Protein AF-A0A847AQM9-F1 (afdb_monomer_lite)

Sequence (80 aa):
MIKSKIIYSNNIEECLSEWLGQYKKDKIFISTDSNVDKLWVSQLDDLFSSQQIKKIILPPGESNKNLDSVAGIWKFLSEN

Secondary structure (DSSP, 8-state):
-PPPPP---S-HHHHHHHHHTTS-GGG-EEEEEHHHHHHTGGGGHHHHHHTT-EEEEEPPSGGG-SHHHHHHHHHHHHH-

Foldseek 3Di:
DDDDDDDDDPCCLVVVLVVCVVDQLLVAEAEEEPVCCVPPVVVCVVVNVVSVHYYDYFHDDPVRPDVVVVVVVVVVNVVD

Structure (mmCIF, N/CA/C/O backbone):
data_AF-A0A847AQM9-F1
#
_entry.id   AF-A0A847AQM9-F1
#
loop_
_atom_site.group_PDB
_atom_site.id
_atom_site.type_symbol
_atom_site.label_atom_id
_atom_site.label_alt_id
_atom_site.label_comp_id
_atom_site.label_asym_id
_atom_site.label_entity_id
_atom_site.label_seq_id
_atom_site.pdbx_PDB_ins_code
_atom_site.Cartn_x
_atom_site.Cartn_y
_atom_site.Cartn_z
_atom_site.occupancy
_atom_site.B_iso_or_equiv
_atom_site.auth_seq_id
_atom_site.auth_comp_id
_atom_site.auth_asym_id
_atom_site.auth_atom_id
_atom_site.pdbx_PDB_model_num
ATOM 1 N N . MET A 1 1 ? -19.950 20.441 -2.998 1.00 54.91 1 MET A N 1
ATOM 2 C CA . MET A 1 1 ? -18.546 20.544 -3.453 1.00 54.91 1 MET A CA 1
ATOM 3 C C . MET A 1 1 ? -17.701 19.732 -2.485 1.00 54.91 1 MET A C 1
ATOM 5 O O . MET A 1 1 ? -17.675 20.079 -1.311 1.00 54.91 1 MET A O 1
ATOM 9 N N . ILE A 1 2 ? -17.108 18.622 -2.928 1.00 72.56 2 ILE A N 1
ATOM 10 C CA . ILE A 1 2 ? -16.187 17.841 -2.089 1.00 72.56 2 ILE A CA 1
ATOM 11 C C . ILE A 1 2 ? -14.890 18.653 -1.997 1.00 72.56 2 ILE A C 1
ATOM 13 O O . ILE A 1 2 ? -14.302 18.974 -3.027 1.00 72.56 2 ILE A O 1
ATOM 17 N N . LYS A 1 3 ? -14.491 19.059 -0.788 1.00 82.88 3 LYS A N 1
ATOM 18 C CA . LYS A 1 3 ? -13.207 19.730 -0.544 1.00 82.88 3 LYS A CA 1
ATOM 19 C C . LYS A 1 3 ? -12.204 18.685 -0.066 1.00 82.88 3 LYS A C 1
ATOM 21 O O . LYS A 1 3 ? -12.396 18.115 1.004 1.00 82.88 3 LYS A O 1
ATOM 26 N N . SER A 1 4 ? -11.143 18.462 -0.835 1.00 85.94 4 SER A N 1
ATOM 27 C CA . SER A 1 4 ? -10.018 17.620 -0.417 1.00 85.94 4 SER A CA 1
ATOM 28 C C . SER A 1 4 ? -9.007 18.455 0.368 1.00 85.94 4 SER A C 1
ATOM 30 O O . SER A 1 4 ? -8.626 19.540 -0.072 1.00 85.94 4 SER A O 1
ATOM 32 N N . LYS A 1 5 ? -8.578 17.965 1.534 1.00 88.31 5 LYS A N 1
ATOM 33 C CA . LYS A 1 5 ? -7.532 18.601 2.347 1.00 88.31 5 LYS A CA 1
ATOM 34 C C . LYS A 1 5 ? -6.157 18.146 1.849 1.00 88.31 5 LYS A C 1
ATOM 36 O O . LYS A 1 5 ? -5.929 16.948 1.729 1.00 88.31 5 LYS A O 1
ATOM 41 N N . ILE A 1 6 ? -5.251 19.090 1.588 1.00 90.94 6 ILE A N 1
ATOM 42 C CA . ILE A 1 6 ? -3.831 18.802 1.325 1.00 90.94 6 ILE A CA 1
ATOM 43 C C . ILE A 1 6 ? -3.080 18.904 2.652 1.00 90.94 6 ILE A C 1
ATOM 45 O O . ILE A 1 6 ? -3.300 19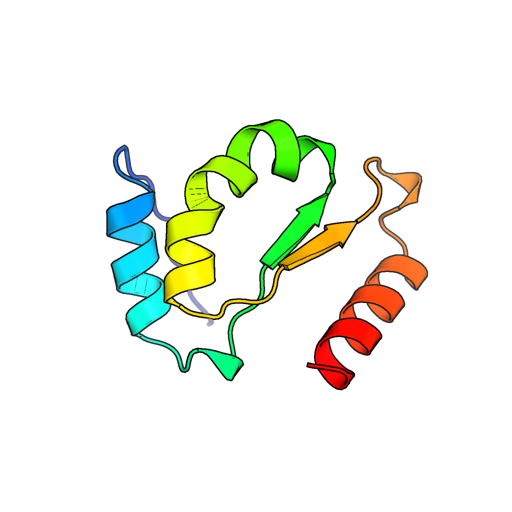.846 3.416 1.00 90.94 6 ILE A O 1
ATOM 49 N N . ILE A 1 7 ? -2.229 17.923 2.941 1.00 89.81 7 ILE A N 1
ATOM 50 C CA . ILE A 1 7 ? -1.502 17.809 4.205 1.00 89.81 7 ILE A CA 1
ATOM 51 C C . ILE A 1 7 ? -0.005 17.778 3.897 1.00 89.81 7 ILE A C 1
ATOM 53 O O . ILE A 1 7 ? 0.436 16.998 3.058 1.00 89.81 7 ILE A O 1
ATOM 57 N N . TYR A 1 8 ? 0.761 18.615 4.595 1.00 92.81 8 TYR A N 1
ATOM 58 C CA . TYR A 1 8 ? 2.221 18.628 4.568 1.00 92.81 8 TYR A CA 1
ATOM 59 C C . TYR A 1 8 ? 2.715 18.365 5.991 1.00 92.81 8 TYR A C 1
ATOM 61 O O . TYR A 1 8 ? 2.263 19.031 6.921 1.00 92.81 8 TYR A O 1
ATOM 69 N N . SER A 1 9 ? 3.608 17.393 6.167 1.00 92.56 9 SER A N 1
ATOM 70 C CA . SER A 1 9 ? 4.163 17.035 7.475 1.00 92.56 9 SER A CA 1
ATOM 71 C C . SER A 1 9 ? 5.610 16.573 7.333 1.00 92.56 9 SER A C 1
ATOM 73 O O . SER A 1 9 ? 5.953 15.911 6.356 1.00 92.56 9 SER A O 1
ATOM 75 N N . ASN A 1 10 ? 6.428 16.888 8.338 1.00 93.88 10 ASN A N 1
ATOM 76 C CA . ASN A 1 10 ? 7.763 16.307 8.510 1.00 93.88 10 ASN A CA 1
ATOM 77 C C . ASN A 1 10 ? 7.727 15.021 9.357 1.00 93.88 10 ASN A C 1
ATOM 79 O O . ASN A 1 10 ? 8.718 14.302 9.405 1.00 93.88 10 ASN A O 1
ATOM 83 N N . ASN A 1 11 ? 6.597 14.733 10.012 1.00 92.81 11 ASN A N 1
ATOM 84 C CA . ASN A 1 11 ? 6.340 13.489 10.732 1.00 92.81 11 ASN A CA 1
ATOM 85 C C . ASN A 1 11 ? 5.144 12.783 10.080 1.00 92.81 11 ASN A C 1
ATOM 87 O O . ASN A 1 11 ? 3.983 13.021 10.432 1.00 92.81 11 ASN A O 1
ATOM 91 N N . ILE A 1 12 ? 5.424 12.012 9.028 1.00 91.25 12 ILE A N 1
ATOM 92 C CA . ILE A 1 12 ? 4.376 11.386 8.218 1.00 91.25 12 ILE A CA 1
ATOM 93 C C . ILE A 1 12 ? 3.680 10.248 8.969 1.00 91.25 12 ILE A C 1
ATOM 95 O O . ILE A 1 12 ? 2.472 10.107 8.827 1.00 91.25 12 ILE A O 1
ATOM 99 N N . GLU A 1 13 ? 4.402 9.491 9.798 1.00 91.88 13 GLU A N 1
ATOM 100 C CA . GLU A 1 13 ? 3.850 8.369 10.566 1.00 91.88 13 GLU A CA 1
ATOM 101 C C . GLU A 1 13 ? 2.783 8.826 11.558 1.00 91.88 13 GLU A C 1
ATOM 103 O O . GLU A 1 13 ? 1.664 8.315 11.540 1.00 91.88 13 GLU A O 1
ATOM 108 N N . GLU A 1 14 ? 3.108 9.823 12.385 1.00 92.44 14 GLU A N 1
ATOM 109 C CA . GLU A 1 14 ? 2.179 10.388 13.367 1.00 92.44 14 GLU A CA 1
ATOM 110 C C . GLU A 1 14 ? 0.941 10.958 12.673 1.00 92.44 14 GLU A C 1
ATOM 112 O O . GLU A 1 14 ? -0.188 10.576 12.985 1.00 92.44 14 GLU A O 1
ATOM 117 N N . CYS A 1 15 ? 1.156 11.802 11.661 1.00 94.06 15 CYS A N 1
ATOM 118 C CA . CYS A 1 15 ? 0.065 12.430 10.932 1.00 94.06 15 CYS A CA 1
ATOM 119 C C . CYS A 1 15 ? -0.832 11.389 10.252 1.00 94.06 15 CYS A C 1
ATOM 121 O O . CYS A 1 15 ? -2.054 11.456 10.354 1.00 94.06 15 CYS A O 1
ATOM 123 N N . LEU A 1 16 ? -0.248 10.399 9.577 1.00 92.25 16 LEU A N 1
ATOM 124 C CA . LEU A 1 16 ? -1.013 9.363 8.897 1.00 92.25 16 LEU A CA 1
ATOM 125 C C . LEU A 1 16 ? -1.785 8.496 9.899 1.00 92.25 16 LEU A C 1
ATOM 127 O O . LEU A 1 16 ? -2.950 8.200 9.652 1.00 92.25 16 LEU A O 1
ATOM 131 N N . SER A 1 17 ? -1.196 8.158 11.050 1.00 92.00 17 SER A N 1
ATOM 132 C CA . SER A 1 17 ? -1.862 7.395 12.114 1.00 92.00 17 SER A CA 1
ATOM 133 C C . SER A 1 17 ? -3.149 8.073 12.607 1.00 92.00 17 SER A C 1
ATOM 135 O O . SER A 1 17 ? -4.187 7.412 12.714 1.00 92.00 17 SER A O 1
ATOM 137 N N . GLU A 1 18 ? -3.126 9.396 12.814 1.00 92.06 18 GLU A N 1
ATOM 138 C CA . GLU A 1 18 ? -4.314 10.180 13.192 1.00 92.06 18 GLU A CA 1
ATOM 139 C C . GLU A 1 18 ? -5.436 10.095 12.149 1.00 92.06 18 GLU A C 1
ATOM 141 O O . GLU A 1 18 ? -6.619 10.033 12.491 1.00 92.06 18 GLU A O 1
ATOM 146 N N . TRP A 1 19 ? -5.082 10.110 10.862 1.00 90.25 19 TRP A N 1
ATOM 147 C CA . TRP A 1 19 ? -6.057 10.014 9.777 1.00 90.25 19 TRP A CA 1
ATOM 148 C C . TRP A 1 19 ? -6.614 8.613 9.628 1.00 90.25 19 TRP A C 1
ATOM 150 O O . TRP A 1 19 ? -7.827 8.449 9.507 1.00 90.25 19 TRP A O 1
ATOM 160 N N . LEU A 1 20 ? -5.752 7.602 9.666 1.00 90.81 20 LEU A N 1
ATOM 161 C CA . LEU A 1 20 ? -6.172 6.215 9.538 1.00 90.81 20 LEU A CA 1
ATOM 162 C C . LEU A 1 20 ? -7.108 5.804 10.685 1.00 90.81 20 LEU A C 1
ATOM 164 O O . LEU A 1 20 ? -8.093 5.108 10.447 1.00 90.81 20 LEU A O 1
ATOM 168 N N . GLY A 1 21 ? -6.877 6.316 11.901 1.00 89.00 21 GLY A N 1
ATOM 169 C CA . GLY A 1 21 ? -7.735 6.073 13.065 1.00 89.00 21 GLY A CA 1
ATOM 170 C C . GLY A 1 21 ? -9.173 6.598 12.942 1.00 89.00 21 GLY A C 1
ATOM 171 O O . GLY A 1 21 ? -10.040 6.177 13.706 1.00 89.00 21 GLY A O 1
ATOM 172 N N . GLN A 1 22 ? -9.458 7.485 11.982 1.00 90.69 22 GLN A N 1
ATOM 173 C CA . GLN A 1 22 ? -10.808 8.022 11.745 1.00 90.69 22 GLN A CA 1
ATOM 174 C C . GLN A 1 22 ? -11.691 7.090 10.908 1.00 90.69 22 GLN A C 1
ATOM 176 O O . GLN A 1 22 ? -12.906 7.287 10.839 1.00 90.69 22 GLN A O 1
ATOM 181 N N . TYR A 1 23 ? -11.103 6.077 10.272 1.00 89.75 23 TYR A N 1
ATOM 182 C CA . TYR A 1 23 ? -11.808 5.148 9.400 1.00 89.75 23 TYR A CA 1
ATOM 183 C C . TYR A 1 23 ? -11.752 3.731 9.967 1.00 89.75 23 TYR A C 1
ATOM 185 O O . TYR A 1 23 ? -10.869 3.366 10.743 1.00 89.75 23 TYR A O 1
ATOM 193 N N . LYS A 1 24 ? -12.716 2.894 9.573 1.00 88.06 24 LYS A N 1
ATOM 194 C CA . LYS A 1 24 ? -12.641 1.470 9.906 1.00 88.06 24 LYS A CA 1
ATOM 195 C C . LYS A 1 24 ? -11.481 0.833 9.141 1.00 88.06 24 LYS A C 1
ATOM 197 O O . LYS A 1 24 ? -11.308 1.095 7.952 1.00 88.06 24 LYS A O 1
ATOM 202 N N . LY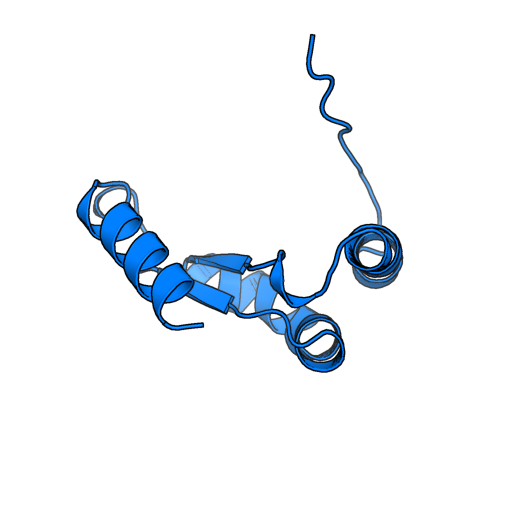S A 1 25 ? -10.721 -0.024 9.824 1.00 83.81 25 LYS A N 1
ATOM 203 C CA . LYS A 1 25 ? -9.503 -0.656 9.291 1.00 83.81 25 LYS A CA 1
ATOM 204 C C . LYS A 1 25 ? -9.750 -1.449 7.999 1.00 83.81 25 LYS A C 1
ATOM 206 O O . LYS A 1 25 ? -8.938 -1.392 7.089 1.00 83.81 25 LYS A O 1
ATOM 211 N N . ASP A 1 26 ? -10.909 -2.098 7.880 1.00 84.62 26 ASP A N 1
ATOM 212 C CA . ASP A 1 26 ? -11.351 -2.866 6.703 1.00 84.62 26 ASP A CA 1
ATOM 213 C C . ASP A 1 26 ? -11.760 -1.996 5.497 1.00 84.62 26 ASP A C 1
ATOM 215 O O . ASP A 1 26 ? -12.155 -2.513 4.455 1.00 84.62 26 ASP A O 1
ATOM 219 N N . LYS A 1 27 ? -11.720 -0.664 5.628 1.00 88.88 27 LYS A N 1
ATOM 220 C CA . LYS A 1 27 ? -12.074 0.288 4.561 1.00 88.88 27 LYS A CA 1
ATOM 221 C C . LYS A 1 27 ? -10.876 1.027 3.985 1.00 88.88 27 LYS A C 1
ATOM 223 O O . LYS A 1 27 ? -11.064 1.893 3.133 1.00 88.88 27 LYS A O 1
ATOM 228 N N . ILE A 1 28 ? -9.669 0.697 4.432 1.00 93.62 28 ILE A N 1
ATOM 229 C CA . ILE A 1 28 ? -8.441 1.344 3.989 1.00 93.62 28 ILE A CA 1
ATOM 230 C C . ILE A 1 28 ? -7.533 0.299 3.356 1.00 93.62 28 ILE A C 1
ATOM 232 O O . ILE A 1 28 ? -7.282 -0.763 3.922 1.00 93.62 28 ILE A O 1
ATOM 236 N N . PHE A 1 29 ? -7.003 0.632 2.188 1.00 95.06 29 PHE A N 1
ATOM 237 C CA . PHE A 1 29 ? -5.968 -0.140 1.523 1.00 95.06 29 PHE A CA 1
ATOM 238 C C . PHE A 1 29 ? -4.963 0.807 0.876 1.00 95.06 29 PHE A C 1
ATOM 240 O O . PHE A 1 29 ? -5.254 1.980 0.630 1.00 95.06 29 PHE A O 1
ATOM 247 N N . ILE A 1 30 ? -3.779 0.281 0.592 1.00 94.88 30 ILE A N 1
ATOM 248 C CA . ILE A 1 30 ? -2.704 1.004 -0.080 1.00 94.88 30 ILE A CA 1
ATOM 249 C C . ILE A 1 30 ? -2.531 0.410 -1.465 1.00 94.88 30 ILE A C 1
ATOM 251 O O . ILE A 1 30 ? -2.369 -0.799 -1.604 1.00 94.88 30 ILE A O 1
ATOM 255 N N . SER A 1 31 ? -2.522 1.271 -2.477 1.00 95.38 31 SER A N 1
ATOM 256 C CA . SER A 1 31 ? -2.120 0.923 -3.836 1.00 95.38 31 SER A CA 1
ATOM 257 C C . SER A 1 31 ? -0.893 1.742 -4.197 1.00 95.38 31 SER A C 1
ATOM 259 O O . SER A 1 31 ? -0.933 2.970 -4.152 1.00 95.38 31 SER A O 1
ATOM 261 N N . THR A 1 32 ? 0.191 1.067 -4.558 1.00 95.69 32 THR A N 1
ATOM 262 C CA . THR A 1 32 ? 1.466 1.689 -4.934 1.00 95.69 32 THR A CA 1
ATOM 263 C C . THR A 1 32 ? 2.131 0.874 -6.037 1.00 95.69 32 THR A C 1
ATOM 265 O O . THR A 1 32 ? 1.760 -0.276 -6.261 1.00 95.69 32 THR A O 1
ATOM 268 N N . ASP A 1 33 ? 3.115 1.437 -6.731 1.00 96.06 33 ASP A N 1
ATOM 269 C CA . ASP A 1 33 ? 4.003 0.650 -7.587 1.00 96.06 33 ASP A CA 1
ATOM 270 C C . ASP A 1 33 ? 5.240 0.162 -6.821 1.00 96.06 33 ASP A C 1
ATOM 272 O O . ASP A 1 33 ? 5.558 0.667 -5.740 1.00 96.06 33 ASP A O 1
ATOM 276 N N . SER A 1 34 ? 5.946 -0.823 -7.379 1.00 96.75 34 SER A N 1
ATOM 277 C CA . SER A 1 34 ? 7.103 -1.449 -6.728 1.00 96.75 34 SER A CA 1
ATOM 278 C C . SER A 1 34 ? 8.285 -0.506 -6.487 1.00 96.75 34 SER A C 1
ATOM 280 O O . SER A 1 34 ? 9.066 -0.737 -5.565 1.00 96.75 34 SER A O 1
ATOM 282 N N . ASN A 1 35 ? 8.461 0.536 -7.307 1.00 96.88 35 ASN A N 1
ATOM 283 C CA . ASN A 1 35 ? 9.556 1.489 -7.120 1.00 96.88 35 ASN A CA 1
ATOM 284 C C . ASN A 1 35 ? 9.252 2.412 -5.941 1.00 96.88 35 ASN A C 1
ATOM 286 O O . ASN A 1 35 ? 10.111 2.617 -5.084 1.00 96.88 35 ASN A O 1
ATOM 290 N N . VAL A 1 36 ? 8.029 2.942 -5.886 1.00 96.12 36 VAL A N 1
ATOM 291 C CA . VAL A 1 36 ? 7.573 3.791 -4.778 1.00 96.12 36 VAL A CA 1
ATOM 292 C C . VAL A 1 36 ? 7.496 2.990 -3.481 1.00 96.12 36 VAL A C 1
ATOM 294 O O . VAL A 1 36 ? 7.896 3.498 -2.432 1.00 96.12 36 VAL A O 1
ATOM 297 N N . ASP A 1 37 ? 7.072 1.725 -3.553 1.00 97.38 37 ASP A N 1
ATOM 298 C CA . ASP A 1 37 ? 7.029 0.841 -2.391 1.00 97.38 37 ASP A CA 1
ATOM 299 C C . ASP A 1 37 ? 8.409 0.678 -1.758 1.00 97.38 37 ASP A C 1
ATOM 301 O O . ASP A 1 37 ? 8.598 1.002 -0.588 1.00 97.38 37 ASP A O 1
ATOM 305 N N . LYS A 1 38 ? 9.389 0.289 -2.579 1.00 96.81 38 LYS A N 1
ATOM 306 C CA . LYS A 1 38 ? 10.774 0.069 -2.163 1.00 96.81 38 LYS A CA 1
ATOM 307 C C . LYS A 1 38 ? 11.436 1.313 -1.567 1.00 96.81 38 LYS A C 1
ATOM 309 O O . LYS A 1 38 ? 12.290 1.188 -0.694 1.00 96.81 38 LYS A O 1
ATOM 314 N N . LEU A 1 39 ? 11.138 2.494 -2.107 1.00 96.25 39 LEU A N 1
ATOM 315 C CA . LEU A 1 39 ? 11.811 3.729 -1.705 1.00 96.25 39 LEU A CA 1
ATOM 316 C C . LEU A 1 39 ? 11.155 4.393 -0.494 1.00 96.25 39 LEU A C 1
ATOM 318 O O . LEU A 1 39 ? 11.867 4.994 0.304 1.00 96.25 39 LEU A O 1
ATOM 322 N N . TRP A 1 40 ? 9.830 4.303 -0.357 1.00 94.19 40 TRP A N 1
ATOM 323 C CA . TRP A 1 40 ? 9.079 5.138 0.585 1.00 94.19 40 TRP A CA 1
ATOM 324 C C . TRP A 1 40 ? 8.057 4.361 1.409 1.00 94.19 40 TRP A C 1
ATOM 326 O O . TRP A 1 40 ? 8.042 4.497 2.629 1.00 94.19 40 TRP A O 1
ATOM 336 N N . VAL A 1 41 ? 7.200 3.554 0.775 1.00 94.69 41 VAL A N 1
ATOM 337 C CA . VAL A 1 41 ? 6.043 2.953 1.470 1.00 94.69 41 VAL A CA 1
ATOM 338 C C . VAL A 1 41 ? 6.475 1.872 2.452 1.00 94.69 41 VAL A C 1
ATOM 340 O O . VAL A 1 41 ? 5.908 1.798 3.536 1.00 94.69 41 VAL A O 1
ATOM 343 N N . SER A 1 42 ? 7.505 1.086 2.123 1.00 95.25 42 SER A N 1
ATOM 344 C CA . SER A 1 42 ? 7.982 0.004 2.991 1.00 95.25 42 SER A CA 1
ATOM 345 C C . SER A 1 42 ? 8.498 0.495 4.347 1.00 95.25 42 SER A C 1
ATOM 347 O O . SER A 1 42 ? 8.528 -0.263 5.309 1.00 95.25 42 SER A O 1
ATOM 349 N N . GLN A 1 43 ? 8.889 1.769 4.452 1.00 94.50 43 GLN A N 1
ATOM 350 C CA . GLN A 1 43 ? 9.312 2.379 5.718 1.00 94.50 43 GLN A CA 1
ATOM 351 C C . GLN A 1 43 ? 8.146 2.529 6.711 1.00 94.50 43 GLN A C 1
ATOM 353 O O . GLN A 1 43 ? 8.373 2.667 7.904 1.00 94.50 43 GLN A O 1
ATOM 358 N N . LEU A 1 44 ? 6.901 2.477 6.225 1.00 94.94 44 LEU A N 1
ATOM 359 C CA . LEU A 1 44 ? 5.672 2.611 7.010 1.00 94.94 44 LEU A CA 1
ATOM 360 C C . LEU A 1 44 ? 4.979 1.256 7.246 1.00 94.94 44 LEU A C 1
ATOM 362 O O . LEU A 1 44 ? 3.847 1.215 7.733 1.00 94.94 44 LEU A O 1
ATOM 366 N N . ASP A 1 45 ? 5.625 0.140 6.897 1.00 94.50 45 ASP A N 1
ATOM 367 C CA . ASP A 1 45 ? 5.008 -1.188 6.970 1.00 94.50 45 ASP A CA 1
ATOM 368 C C . ASP A 1 45 ? 4.628 -1.584 8.403 1.00 94.50 45 ASP A C 1
ATOM 370 O O . ASP A 1 45 ? 3.599 -2.237 8.590 1.00 94.50 45 ASP A O 1
ATOM 374 N N . ASP A 1 46 ? 5.375 -1.135 9.415 1.00 94.38 46 ASP A N 1
ATOM 375 C CA . ASP A 1 46 ? 5.029 -1.352 10.825 1.00 94.38 46 ASP A CA 1
ATOM 376 C C . ASP A 1 46 ? 3.709 -0.653 11.191 1.00 94.38 46 ASP A C 1
ATOM 378 O O . ASP A 1 46 ? 2.812 -1.265 11.788 1.00 94.38 46 ASP A O 1
ATOM 382 N N . LEU A 1 47 ? 3.536 0.603 10.757 1.00 93.19 47 LEU A N 1
ATOM 383 C CA . LEU A 1 47 ? 2.293 1.355 10.933 1.00 93.19 47 LEU A CA 1
ATOM 384 C C . LEU A 1 47 ? 1.129 0.627 10.251 1.00 93.19 47 LEU A C 1
ATOM 386 O O . LEU A 1 47 ? 0.109 0.360 10.890 1.00 93.19 47 LEU A O 1
ATOM 390 N N . PHE A 1 48 ? 1.280 0.254 8.980 1.00 93.31 48 PHE A N 1
ATOM 391 C CA . PHE A 1 48 ? 0.214 -0.404 8.220 1.00 93.31 48 PHE A CA 1
ATOM 392 C C . PHE A 1 48 ? -0.141 -1.784 8.774 1.00 93.31 48 PHE A C 1
ATOM 394 O O . PHE A 1 48 ? -1.325 -2.106 8.907 1.00 93.31 48 PHE A O 1
ATOM 401 N N . SER A 1 49 ? 0.860 -2.566 9.179 1.00 91.75 49 SER A N 1
ATOM 402 C CA . SER A 1 49 ? 0.674 -3.896 9.764 1.00 91.75 49 SER A CA 1
ATOM 403 C C . SER A 1 49 ? -0.052 -3.823 11.106 1.00 91.75 49 SER A C 1
ATOM 405 O O . SER A 1 49 ? -1.010 -4.568 11.324 1.00 91.75 49 SER A O 1
ATOM 407 N N . SER A 1 50 ? 0.315 -2.874 11.978 1.00 90.94 50 SER A N 1
ATOM 408 C CA . SER A 1 50 ? -0.372 -2.651 13.263 1.00 90.94 50 SER A CA 1
ATOM 409 C C . SER A 1 50 ? -1.858 -2.291 13.092 1.00 90.94 50 SER A C 1
ATOM 411 O O . SER A 1 50 ? -2.709 -2.586 13.943 1.00 90.94 50 SER A O 1
ATOM 413 N N . GLN A 1 51 ? -2.198 -1.693 11.949 1.00 88.50 51 GLN A N 1
ATOM 414 C CA . GLN A 1 51 ? -3.556 -1.311 11.591 1.00 88.50 51 GLN A CA 1
ATOM 415 C C . GLN A 1 51 ? -4.255 -2.308 10.657 1.00 88.50 51 GLN A C 1
ATOM 417 O O . GLN A 1 51 ? -5.408 -2.078 10.307 1.00 88.50 51 GLN A O 1
ATOM 422 N N . GLN A 1 52 ? -3.618 -3.440 10.334 1.00 90.94 52 GLN A N 1
ATOM 423 C CA . GLN A 1 52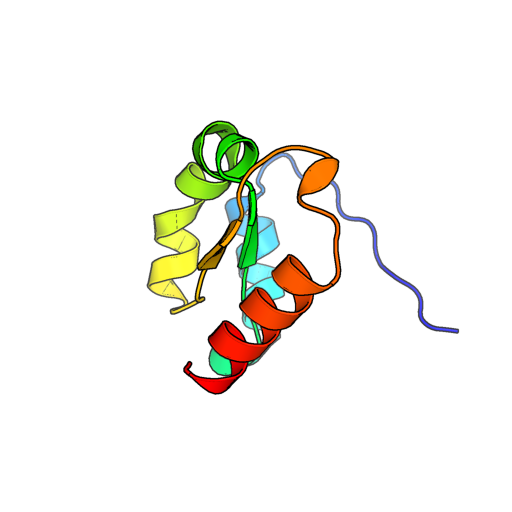 ? -4.136 -4.483 9.436 1.00 90.94 52 GLN A CA 1
ATOM 424 C C . GLN A 1 52 ? -4.501 -3.962 8.033 1.00 90.94 52 GLN A C 1
ATOM 426 O O . GLN A 1 52 ? -5.362 -4.527 7.358 1.00 90.94 52 GLN A O 1
ATOM 431 N N . ILE A 1 53 ? -3.841 -2.892 7.587 1.00 93.31 53 ILE A N 1
ATOM 432 C CA . ILE A 1 53 ? -4.081 -2.284 6.279 1.00 93.31 53 ILE A CA 1
ATOM 433 C C . ILE A 1 53 ? -3.440 -3.154 5.205 1.00 93.31 53 ILE A C 1
ATOM 435 O O . ILE A 1 53 ? -2.257 -3.493 5.265 1.00 93.31 53 ILE A O 1
ATOM 439 N N . LYS A 1 54 ? -4.233 -3.515 4.198 1.00 93.44 54 LYS A N 1
ATOM 440 C CA . LYS A 1 54 ? -3.774 -4.328 3.073 1.00 93.44 54 LYS A CA 1
ATOM 441 C C . LYS A 1 54 ? -3.082 -3.449 2.031 1.00 93.44 54 LYS A C 1
ATOM 443 O O . LYS A 1 54 ? -3.532 -2.341 1.740 1.00 93.44 54 LYS A O 1
ATOM 448 N N . LYS A 1 55 ? -2.003 -3.965 1.442 1.00 95.00 55 LYS A N 1
ATOM 449 C CA . LYS A 1 55 ? -1.201 -3.283 0.420 1.00 95.00 55 LYS A CA 1
ATOM 450 C C . LYS A 1 55 ? -1.181 -4.108 -0.867 1.00 95.00 55 LYS A C 1
ATOM 452 O O . LYS A 1 55 ? -0.855 -5.291 -0.823 1.00 95.00 55 LYS A O 1
ATOM 457 N N . ILE A 1 56 ? -1.513 -3.480 -1.993 1.00 95.69 56 ILE A N 1
ATOM 458 C CA . ILE A 1 56 ? -1.316 -4.021 -3.341 1.00 95.69 56 ILE A CA 1
ATOM 459 C C . ILE A 1 56 ? -0.171 -3.266 -4.020 1.00 95.69 56 ILE A C 1
ATOM 461 O O . ILE A 1 56 ? -0.153 -2.033 -4.057 1.00 95.69 56 ILE A O 1
ATOM 465 N N . ILE A 1 57 ? 0.792 -4.024 -4.546 1.00 96.06 57 ILE A N 1
ATOM 466 C CA . ILE A 1 57 ? 1.954 -3.498 -5.263 1.00 96.06 57 ILE A CA 1
ATOM 467 C C . ILE A 1 57 ? 1.781 -3.815 -6.746 1.00 96.06 57 ILE A C 1
ATOM 469 O O . ILE A 1 57 ? 1.668 -4.977 -7.135 1.00 96.06 57 ILE A O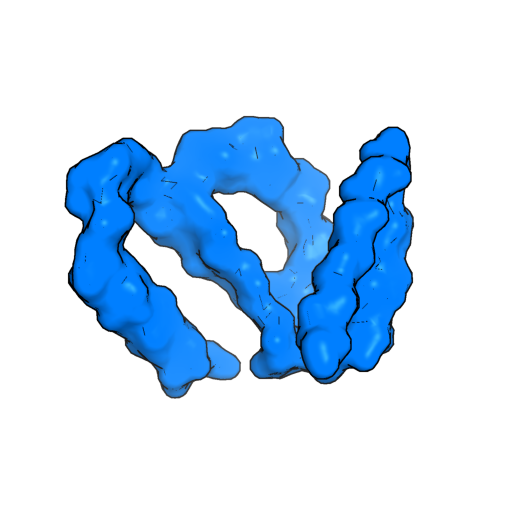 1
ATOM 473 N N . LEU A 1 58 ? 1.760 -2.773 -7.567 1.00 95.31 58 LEU A N 1
ATOM 474 C CA . LEU A 1 58 ? 1.600 -2.856 -9.013 1.00 95.31 58 LEU A CA 1
ATOM 475 C C . LEU A 1 58 ? 2.959 -2.758 -9.725 1.00 95.31 58 LEU A C 1
ATOM 477 O O . LEU A 1 58 ? 3.907 -2.172 -9.187 1.00 95.31 58 LEU A O 1
ATOM 481 N N . PRO A 1 59 ? 3.080 -3.290 -10.953 1.00 94.44 59 PRO A N 1
ATOM 482 C CA . PRO A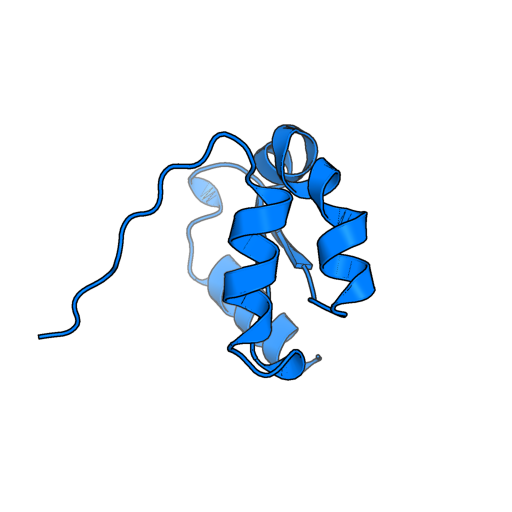 1 59 ? 4.265 -3.065 -11.768 1.00 94.44 59 PRO A CA 1
ATOM 483 C C . PRO A 1 59 ? 4.447 -1.567 -12.089 1.00 94.44 59 PRO A C 1
ATOM 485 O O . PRO A 1 59 ? 3.464 -0.866 -12.346 1.00 94.44 59 PRO A O 1
ATOM 488 N N . PRO A 1 60 ? 5.689 -1.057 -12.109 1.00 93.50 60 PRO A N 1
ATOM 489 C CA . PRO A 1 60 ? 5.957 0.358 -12.334 1.00 93.50 60 PRO A CA 1
ATOM 490 C C . PRO A 1 60 ? 5.848 0.727 -13.820 1.00 93.50 60 PRO A C 1
ATOM 492 O O . PRO A 1 60 ? 5.998 -0.119 -14.699 1.00 93.50 60 PRO A O 1
ATOM 495 N N . GLY A 1 61 ? 5.656 2.015 -14.113 1.00 90.44 61 GLY A N 1
ATOM 496 C CA . GLY A 1 61 ? 5.697 2.562 -15.475 1.00 90.44 61 GLY A CA 1
ATOM 497 C C . GLY A 1 61 ? 4.327 2.822 -16.109 1.00 90.44 61 GLY A C 1
ATOM 498 O O . GLY A 1 61 ? 3.317 2.224 -15.747 1.00 90.44 61 GLY A O 1
ATOM 499 N N . GLU A 1 62 ? 4.300 3.741 -17.079 1.00 89.50 62 GLU A N 1
ATOM 500 C CA . GLU A 1 62 ? 3.062 4.266 -17.679 1.00 89.50 62 GLU A CA 1
ATOM 501 C C . GLU A 1 62 ? 2.235 3.192 -18.392 1.00 89.50 62 GLU A C 1
ATOM 503 O O . GLU A 1 62 ? 1.009 3.220 -18.346 1.00 89.50 62 GLU A O 1
ATOM 508 N N . SER A 1 63 ? 2.895 2.193 -18.984 1.00 90.88 63 SER A N 1
ATOM 509 C CA . SER A 1 63 ? 2.234 1.062 -19.645 1.00 90.88 63 SER A CA 1
ATOM 510 C C . SER A 1 63 ? 1.313 0.269 -18.715 1.00 90.88 63 SER A C 1
ATOM 512 O O . SER A 1 63 ? 0.394 -0.388 -19.195 1.00 90.88 63 SER A O 1
ATOM 514 N N . ASN A 1 64 ? 1.540 0.342 -17.399 1.00 90.56 64 ASN A N 1
ATOM 515 C CA . ASN A 1 64 ? 0.736 -0.329 -16.382 1.00 90.56 64 ASN A CA 1
ATOM 516 C C . ASN A 1 64 ? -0.427 0.536 -15.868 1.00 90.56 64 ASN A C 1
ATOM 518 O O . ASN A 1 64 ? -1.203 0.077 -15.033 1.00 90.56 64 ASN A O 1
ATOM 522 N N . LYS A 1 65 ? -0.615 1.763 -16.371 1.00 90.00 65 LYS A N 1
ATOM 523 C CA . LYS A 1 65 ? -1.796 2.594 -16.081 1.00 90.00 65 LYS A CA 1
ATOM 524 C C . LYS A 1 65 ? -2.921 2.284 -17.062 1.00 90.00 65 LYS A C 1
ATOM 526 O O . LYS A 1 65 ? -3.290 3.089 -17.912 1.00 90.00 65 LYS A O 1
ATOM 531 N N . ASN A 1 66 ? -3.443 1.073 -16.954 1.00 92.88 66 ASN A N 1
ATOM 532 C CA . ASN A 1 66 ? -4.469 0.549 -17.842 1.00 92.88 66 ASN A CA 1
ATOM 533 C C . ASN A 1 66 ? -5.597 -0.121 -17.038 1.00 92.88 66 ASN A C 1
ATOM 535 O O . ASN A 1 66 ? -5.562 -0.183 -15.805 1.00 92.88 66 ASN A O 1
ATOM 539 N N . LEU A 1 67 ? -6.621 -0.600 -17.746 1.00 95.19 67 LEU A N 1
ATOM 540 C CA . LEU A 1 67 ? -7.783 -1.241 -17.127 1.00 95.19 67 LEU A CA 1
ATOM 541 C C . LEU A 1 67 ? -7.450 -2.582 -16.465 1.00 95.19 67 LEU A C 1
ATOM 543 O O . LEU A 1 67 ? -8.132 -2.947 -15.510 1.00 95.19 67 LEU A O 1
ATOM 547 N N . ASP A 1 68 ? -6.399 -3.276 -16.901 1.00 93.56 68 ASP A N 1
ATOM 548 C CA . ASP A 1 68 ? -5.990 -4.546 -16.295 1.00 93.56 68 ASP A CA 1
ATOM 549 C C . ASP A 1 68 ? -5.477 -4.326 -14.868 1.00 93.56 68 ASP A C 1
ATOM 551 O O . ASP A 1 68 ? -5.844 -5.064 -13.954 1.00 93.56 68 ASP A O 1
ATOM 555 N N . SER A 1 69 ? -4.716 -3.251 -14.636 1.00 93.88 69 SER A N 1
ATOM 556 C CA . SER A 1 69 ? -4.293 -2.858 -13.285 1.00 93.88 69 SER A CA 1
ATOM 557 C C . SER A 1 69 ? -5.479 -2.490 -12.396 1.00 93.88 69 SER A C 1
ATOM 559 O O . SER A 1 69 ? -5.521 -2.882 -11.231 1.00 93.88 69 SER A O 1
ATOM 561 N N . VAL A 1 70 ? -6.482 -1.789 -12.936 1.00 94.44 70 VAL A N 1
ATOM 562 C CA . VAL A 1 70 ? -7.716 -1.470 -12.196 1.00 94.44 70 VAL A CA 1
ATOM 563 C C . VAL A 1 70 ? -8.490 -2.743 -11.851 1.00 94.44 70 VAL A C 1
ATOM 565 O O . VAL A 1 70 ? -8.940 -2.898 -10.717 1.00 94.44 70 VAL A O 1
ATOM 568 N N . ALA A 1 71 ? -8.609 -3.679 -12.794 1.00 95.06 71 ALA A N 1
ATOM 569 C CA . ALA A 1 71 ?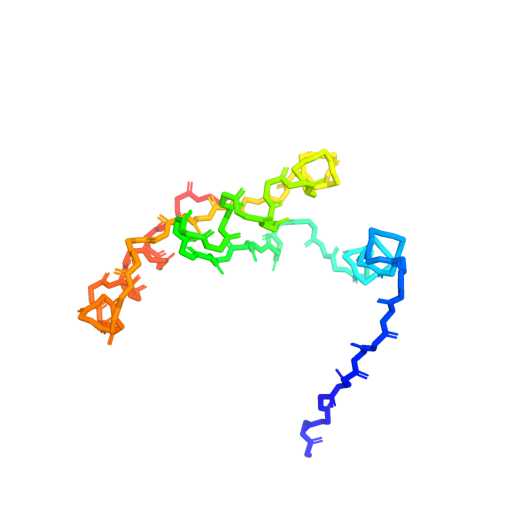 -9.230 -4.977 -12.556 1.00 95.06 71 ALA A CA 1
ATOM 570 C C . ALA A 1 71 ? -8.471 -5.780 -11.485 1.00 95.06 71 ALA A C 1
ATOM 572 O O . ALA A 1 71 ? -9.096 -6.392 -10.619 1.00 95.06 71 ALA A O 1
ATOM 573 N N . GLY A 1 72 ? -7.135 -5.720 -11.492 1.00 94.38 72 GLY A N 1
ATOM 574 C CA . GLY A 1 72 ? -6.279 -6.309 -10.463 1.00 94.38 72 GLY A CA 1
ATOM 575 C C . GLY A 1 72 ? -6.543 -5.735 -9.069 1.00 94.38 72 GLY A C 1
ATOM 576 O O . GLY A 1 72 ? -6.733 -6.499 -8.122 1.00 94.38 72 GLY A O 1
ATOM 577 N N . ILE A 1 73 ? -6.644 -4.406 -8.948 1.00 95.12 73 ILE A N 1
ATOM 578 C CA . ILE A 1 73 ? -7.033 -3.745 -7.692 1.00 95.12 73 ILE A CA 1
ATOM 579 C C . ILE A 1 73 ? -8.432 -4.201 -7.261 1.00 95.12 73 ILE A C 1
ATOM 581 O O . ILE A 1 73 ? -8.635 -4.529 -6.094 1.00 95.12 73 ILE A O 1
ATOM 585 N N . TRP A 1 74 ? -9.397 -4.272 -8.183 1.00 95.06 74 TRP A N 1
ATOM 586 C CA . TRP A 1 74 ? -10.757 -4.681 -7.829 1.00 95.06 74 TRP A CA 1
ATOM 587 C C . TRP A 1 74 ? -10.844 -6.116 -7.327 1.00 95.06 74 TRP A C 1
ATOM 589 O O . TRP A 1 74 ? -11.548 -6.392 -6.353 1.00 95.06 74 TRP A O 1
ATOM 599 N N . LYS A 1 75 ? -10.110 -7.022 -7.974 1.00 95.62 75 LYS A N 1
ATOM 600 C CA . LYS A 1 75 ? -10.004 -8.410 -7.538 1.00 95.62 75 LYS A CA 1
ATOM 601 C C . LYS A 1 75 ? -9.414 -8.487 -6.131 1.00 95.62 75 LYS A C 1
ATOM 603 O O . LYS A 1 75 ? -10.019 -9.099 -5.260 1.00 95.62 75 LYS A O 1
ATOM 608 N N . PHE A 1 76 ? -8.307 -7.787 -5.890 1.00 95.06 76 PHE A N 1
ATOM 609 C CA . PHE A 1 76 ? -7.678 -7.707 -4.572 1.00 95.06 76 PHE A CA 1
ATOM 610 C C . PHE A 1 76 ? -8.642 -7.217 -3.482 1.00 95.06 76 PHE A C 1
ATOM 612 O O . PHE A 1 76 ? -8.698 -7.817 -2.412 1.00 95.06 76 PHE A O 1
ATOM 619 N N . LEU A 1 77 ? -9.433 -6.178 -3.766 1.00 93.25 77 LEU A N 1
ATOM 620 C CA . LEU A 1 77 ? -10.437 -5.642 -2.837 1.00 93.25 77 LEU A CA 1
ATOM 621 C C . LEU A 1 77 ? -11.640 -6.565 -2.617 1.00 93.25 77 LEU A C 1
ATOM 623 O O . LEU A 1 77 ? -12.346 -6.407 -1.632 1.00 93.25 77 LEU A O 1
ATOM 627 N N . SER A 1 78 ? -11.916 -7.482 -3.543 1.00 92.50 78 SER A N 1
ATOM 628 C CA . SER A 1 78 ? -13.011 -8.452 -3.401 1.00 92.50 78 SER A CA 1
ATOM 629 C C . SER A 1 78 ? -12.579 -9.698 -2.622 1.00 92.50 78 SER A C 1
ATOM 631 O O . SER A 1 78 ? -13.420 -10.410 -2.081 1.00 92.50 78 SER A O 1
ATOM 633 N N . GLU A 1 79 ? -11.274 -9.979 -2.597 1.00 92.44 79 GLU A N 1
ATOM 634 C CA . GLU A 1 79 ? -10.665 -11.143 -1.944 1.00 92.44 79 GLU A CA 1
ATOM 635 C C . GLU A 1 79 ? -10.154 -10.848 -0.517 1.00 92.44 79 GLU A C 1
ATOM 637 O O . GLU A 1 79 ? -9.716 -11.774 0.165 1.00 92.44 79 GLU A O 1
ATOM 642 N N . ASN A 1 80 ? -10.202 -9.588 -0.061 1.00 83.31 80 ASN A N 1
ATOM 643 C CA . ASN A 1 80 ? -9.755 -9.136 1.268 1.00 83.31 80 ASN A CA 1
ATOM 644 C C . ASN A 1 80 ? -10.845 -8.345 1.991 1.00 83.31 80 ASN A C 1
ATOM 646 O O . ASN A 1 80 ? -10.862 -8.424 3.240 1.00 83.31 80 ASN A O 1
#

pLDDT: mean 91.89, std 5.66, range [54.91, 97.38]

Radius of gyration: 13.96 Å; chains: 1; bounding box: 30×32×33 Å